Protein AF-A0A0B2SHA9-F1 (afdb_monomer_lite)

Sequence (119 aa):
MSIEVLEYPKLTLFILLNPHLIALASIETCLDSVCDTHEPVIRFPFRIEGEQENSCGHPGFSVSCSQNGQTLLNLFYCGELRIQRINYAAQQPPPIIHLLQLGVPRSSLPAHKLSQRFS

Foldseek 3Di:
DDDPPPDCVPVVVVCVVDVVNPPPPPPQPLDFDFLDPQEETDFPQEDEPPPDDPVGHDPQRYWYADPVSFIWDQDPPQGIWTFRYWAPPPPDPDTKTWTWRPDDPPPDDPTPGDIDHDD

Organism: Glycine soja (NCBI:txid3848)

Radius of gyration: 21.25 Å; chains: 1; bounding box: 65×48×33 Å

Secondary structure (DSSP, 8-state):
------S-HHHHHHHHH-TTT-----------B-SSTTSPPB-TT-EETTTS-GGGS-TT-EEEE-TTS-EEEEETTTEEEEEEEEE---SSSSPEEEEEESS--TTSS----EEEE--

InterPro domains:
  IPR025287 Wall-associated receptor kinase, galacturonan-binding domain [PF13947] (30-92)
  IPR046948 RING-H2 finger protein ATL20-22-like [PTHR46279] (14-92)

pLDDT: mean 73.02, std 16.84, range [35.06, 95.0]

Structure (mmCIF, N/CA/C/O backbone):
data_AF-A0A0B2SHA9-F1
#
_entry.id   AF-A0A0B2SHA9-F1
#
loop_
_atom_site.group_PDB
_atom_site.id
_atom_site.type_symbol
_atom_site.label_atom_id
_atom_site.label_alt_id
_atom_site.label_comp_id
_atom_site.label_asym_id
_atom_site.label_entity_id
_atom_site.label_seq_id
_atom_site.pdbx_PDB_ins_code
_atom_site.Cartn_x
_atom_site.Cartn_y
_atom_site.Cartn_z
_atom_site.occupancy
_atom_site.B_iso_or_equiv
_atom_site.auth_seq_id
_atom_site.auth_comp_id
_atom_site.auth_asym_id
_atom_site.auth_atom_id
_atom_site.pdbx_PDB_model_num
ATOM 1 N N . MET A 1 1 ? 17.539 -31.247 -9.673 1.00 35.72 1 MET A N 1
ATOM 2 C CA . MET A 1 1 ? 18.096 -30.328 -10.683 1.00 35.72 1 MET A CA 1
ATOM 3 C C . MET A 1 1 ? 19.443 -29.861 -10.159 1.00 35.72 1 MET A C 1
ATOM 5 O O . MET A 1 1 ? 19.517 -28.917 -9.389 1.00 35.72 1 MET A O 1
ATOM 9 N N . SER A 1 2 ? 20.475 -30.649 -10.431 1.00 35.06 2 SER A N 1
ATOM 10 C CA . SER A 1 2 ? 21.862 -30.416 -10.031 1.00 35.06 2 SER A CA 1
ATOM 11 C C . SER A 1 2 ? 22.500 -29.482 -11.055 1.00 35.06 2 SER A C 1
ATOM 13 O O . SER A 1 2 ? 22.625 -29.856 -12.217 1.00 35.06 2 SER A O 1
ATOM 15 N N . ILE A 1 3 ? 22.837 -28.257 -10.649 1.00 51.06 3 ILE A N 1
ATOM 16 C CA . ILE A 1 3 ? 23.616 -27.345 -11.491 1.00 51.06 3 ILE A CA 1
ATOM 17 C C . ILE A 1 3 ? 25.081 -27.775 -11.387 1.00 51.06 3 ILE A C 1
ATOM 19 O O . ILE A 1 3 ? 25.683 -27.674 -10.319 1.00 51.06 3 ILE A O 1
ATOM 23 N N . GLU A 1 4 ? 25.639 -28.281 -12.486 1.00 49.59 4 GLU A N 1
ATOM 24 C CA . GLU A 1 4 ? 27.073 -28.528 -12.620 1.00 49.59 4 GLU A CA 1
ATOM 25 C C . GLU A 1 4 ? 27.793 -27.196 -12.842 1.00 49.59 4 GLU A C 1
ATOM 27 O O . GLU A 1 4 ? 27.722 -26.594 -13.910 1.00 49.59 4 GLU A O 1
ATOM 32 N N . VAL A 1 5 ? 28.470 -26.711 -11.800 1.00 53.00 5 VAL A N 1
ATOM 33 C CA . VAL A 1 5 ? 29.314 -25.511 -11.852 1.00 53.00 5 VAL A CA 1
ATOM 34 C C . VAL A 1 5 ? 30.744 -25.942 -12.184 1.00 53.00 5 VAL A C 1
ATOM 36 O O . VAL A 1 5 ? 31.639 -25.902 -11.341 1.00 53.00 5 VAL A O 1
ATOM 39 N N . LEU A 1 6 ? 30.960 -26.419 -13.408 1.00 52.44 6 LEU A N 1
ATOM 40 C CA . LEU A 1 6 ? 32.293 -26.711 -13.931 1.00 52.44 6 LEU A CA 1
ATOM 41 C C . LEU A 1 6 ? 32.683 -25.597 -14.905 1.00 52.44 6 LEU A C 1
ATOM 43 O O . LEU A 1 6 ? 32.102 -25.515 -15.974 1.00 52.44 6 LEU A O 1
ATOM 47 N N . GLU A 1 7 ? 33.607 -24.716 -14.481 1.00 53.81 7 GLU A N 1
ATOM 48 C CA . GLU A 1 7 ? 34.774 -24.266 -15.285 1.00 53.81 7 GLU A CA 1
ATOM 49 C C . GLU A 1 7 ? 35.567 -23.064 -14.730 1.00 53.81 7 GLU A C 1
ATOM 51 O O . GLU A 1 7 ? 36.551 -22.675 -15.349 1.00 53.81 7 GLU A O 1
ATOM 56 N N . TYR A 1 8 ? 35.274 -22.495 -13.548 1.00 60.91 8 TYR A N 1
ATOM 57 C CA . TYR A 1 8 ? 36.069 -21.346 -13.051 1.00 60.91 8 TYR A CA 1
ATOM 58 C C . TYR A 1 8 ? 36.341 -21.358 -11.533 1.00 60.91 8 TYR A C 1
ATOM 60 O O . TYR A 1 8 ? 35.792 -20.535 -10.798 1.00 60.91 8 TYR A O 1
ATOM 68 N N . PRO A 1 9 ? 37.258 -22.215 -11.032 1.00 58.50 9 PRO A N 1
ATOM 69 C CA . PRO A 1 9 ? 37.565 -22.321 -9.597 1.00 58.50 9 PRO A CA 1
ATOM 70 C C . PRO A 1 9 ? 38.113 -21.016 -8.991 1.00 58.50 9 PRO A C 1
ATOM 72 O O . PRO A 1 9 ? 37.915 -20.746 -7.807 1.00 58.50 9 PRO A O 1
ATOM 75 N N . LYS A 1 10 ? 38.755 -20.165 -9.807 1.00 61.38 10 LYS A N 1
ATOM 76 C CA . LYS A 1 10 ? 39.209 -18.824 -9.401 1.00 61.38 10 LYS A CA 1
ATOM 77 C C . LYS A 1 10 ? 38.054 -17.875 -9.092 1.00 61.38 10 LYS A C 1
ATOM 79 O O . LYS A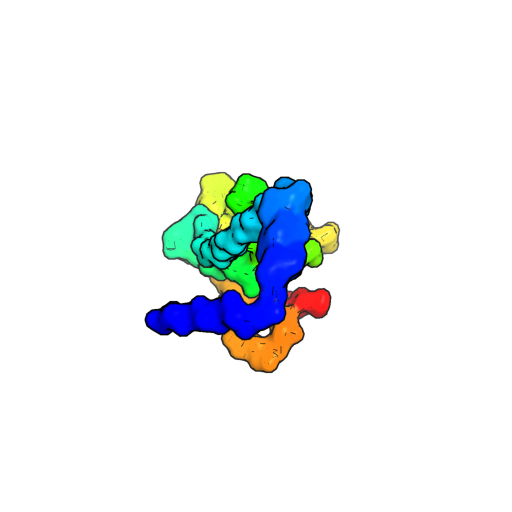 1 10 ? 38.186 -17.067 -8.180 1.00 61.38 10 LYS A O 1
ATOM 84 N N . LEU A 1 11 ? 36.949 -17.969 -9.835 1.00 60.19 11 LEU A N 1
ATOM 85 C CA . LEU A 1 11 ? 35.784 -17.115 -9.628 1.00 60.19 11 LEU A CA 1
ATOM 86 C C . LEU A 1 11 ? 35.127 -17.477 -8.295 1.00 60.19 11 LEU A C 1
ATOM 88 O O . LEU A 1 11 ? 34.961 -16.609 -7.451 1.00 60.19 11 LEU A O 1
ATOM 92 N N . THR A 1 12 ? 34.890 -18.769 -8.054 1.00 62.81 12 THR A N 1
ATOM 93 C CA . THR A 1 12 ? 34.353 -19.283 -6.785 1.00 62.81 12 THR A CA 1
ATOM 94 C C . THR A 1 12 ? 35.208 -18.864 -5.589 1.00 62.81 12 THR A C 1
ATOM 96 O O . THR A 1 12 ? 34.678 -18.378 -4.593 1.00 62.81 12 THR A O 1
ATOM 99 N N . LEU A 1 13 ? 36.536 -18.978 -5.696 1.00 64.88 13 LEU A N 1
ATOM 100 C CA . LEU A 1 13 ? 37.455 -18.549 -4.641 1.00 64.88 13 LEU A CA 1
ATOM 101 C C . LEU A 1 13 ? 37.390 -17.028 -4.400 1.00 64.88 13 LEU A C 1
ATOM 103 O O . LEU A 1 13 ? 37.426 -16.590 -3.256 1.00 64.88 13 LEU A O 1
ATOM 107 N N . PHE A 1 14 ? 37.233 -16.221 -5.452 1.00 66.31 14 PHE A N 1
ATOM 108 C CA . PHE A 1 14 ? 37.099 -14.765 -5.349 1.00 66.31 14 PHE A CA 1
ATOM 109 C C . PHE A 1 14 ? 35.803 -14.328 -4.641 1.00 66.31 14 PHE A C 1
ATOM 111 O O . PHE A 1 14 ? 35.831 -13.359 -3.881 1.00 66.31 14 PHE A O 1
ATOM 118 N N . ILE A 1 15 ? 34.699 -15.064 -4.844 1.00 64.94 15 ILE A N 1
ATOM 119 C CA . ILE A 1 15 ? 33.425 -14.856 -4.131 1.00 64.94 15 ILE A CA 1
ATOM 120 C C . ILE A 1 15 ? 33.562 -15.216 -2.641 1.00 64.94 15 ILE A C 1
ATOM 122 O O . ILE A 1 15 ? 33.088 -14.474 -1.788 1.00 64.94 15 ILE A O 1
ATOM 126 N N . LEU A 1 16 ? 34.243 -16.321 -2.310 1.00 64.38 16 LEU A N 1
ATOM 127 C CA . LEU A 1 16 ? 34.432 -16.778 -0.923 1.00 64.38 16 LEU A CA 1
ATOM 128 C C . LEU A 1 16 ? 35.400 -15.897 -0.114 1.00 64.38 16 LEU A C 1
ATOM 130 O O . LEU A 1 16 ? 35.245 -15.765 1.097 1.00 64.38 16 LEU A O 1
ATOM 134 N N . LEU A 1 17 ? 36.399 -15.298 -0.771 1.00 67.00 17 LEU A N 1
ATOM 135 C CA . LEU A 1 17 ? 37.408 -14.438 -0.137 1.00 67.00 17 LEU A CA 1
ATOM 136 C C . LEU A 1 17 ? 36.947 -12.983 0.060 1.00 67.00 17 LEU A C 1
ATOM 138 O O . LEU A 1 17 ? 37.609 -12.229 0.769 1.00 67.00 17 LEU A O 1
ATOM 142 N N . ASN A 1 18 ? 35.823 -12.587 -0.543 1.00 59.62 18 ASN A N 1
ATOM 143 C CA . ASN A 1 18 ? 35.213 -11.273 -0.365 1.00 59.62 18 ASN A CA 1
ATOM 144 C C . ASN A 1 18 ? 33.865 -11.428 0.353 1.00 59.62 18 ASN A C 1
ATOM 146 O O . ASN A 1 18 ? 32.833 -11.541 -0.311 1.00 59.62 18 ASN A O 1
ATOM 150 N N . PRO A 1 19 ? 33.824 -11.367 1.698 1.00 56.75 19 PRO A N 1
ATOM 151 C CA . PRO A 1 19 ? 32.572 -11.474 2.455 1.00 56.75 19 PRO A CA 1
ATOM 152 C C . PRO A 1 19 ? 31.565 -10.363 2.107 1.00 56.75 19 PRO A C 1
ATOM 154 O O . PRO A 1 19 ? 30.387 -10.482 2.414 1.00 56.75 19 PRO A O 1
ATOM 157 N N . HIS A 1 20 ? 32.008 -9.310 1.413 1.00 57.56 20 HIS A N 1
ATOM 158 C CA . HIS A 1 20 ? 31.160 -8.239 0.897 1.00 57.56 20 HIS A CA 1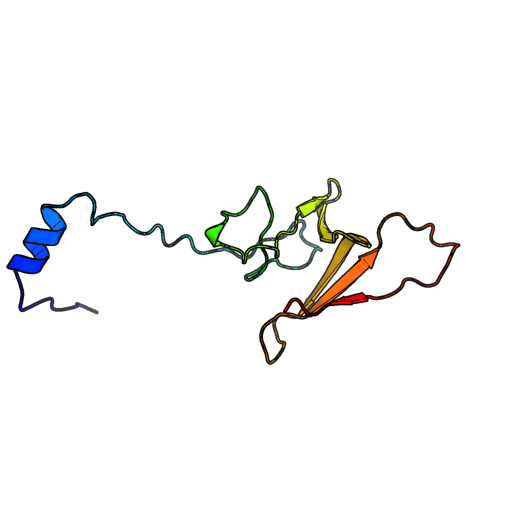
ATOM 159 C C . HIS A 1 20 ? 30.327 -8.638 -0.341 1.00 57.56 20 HIS A C 1
ATOM 161 O O . HIS A 1 20 ? 29.360 -7.951 -0.665 1.00 57.56 20 HIS A O 1
ATOM 167 N N . LEU A 1 21 ? 30.686 -9.720 -1.052 1.00 54.09 21 LEU A N 1
ATOM 168 C CA . LEU A 1 21 ? 29.900 -10.249 -2.179 1.00 54.09 21 LEU A CA 1
ATOM 169 C C . LEU A 1 21 ? 28.850 -11.276 -1.742 1.00 54.09 21 LEU A C 1
ATOM 171 O O . LEU A 1 21 ? 27.884 -11.498 -2.465 1.00 54.09 21 LEU A O 1
ATOM 175 N N . ILE A 1 22 ? 29.005 -11.863 -0.553 1.00 54.50 22 ILE A N 1
ATOM 176 C CA . ILE A 1 22 ? 27.997 -12.717 0.087 1.00 54.50 22 ILE A CA 1
ATOM 177 C C . ILE A 1 22 ? 27.045 -11.827 0.901 1.00 54.50 22 ILE A C 1
ATOM 179 O O . ILE A 1 22 ? 26.684 -12.123 2.036 1.00 54.50 22 ILE A O 1
ATOM 183 N N . ALA A 1 23 ? 26.619 -10.702 0.328 1.00 56.88 23 ALA A N 1
ATOM 184 C CA . ALA A 1 23 ? 25.329 -10.164 0.706 1.00 56.88 23 ALA A CA 1
ATOM 185 C C . ALA A 1 23 ? 24.326 -11.150 0.110 1.00 56.88 23 ALA A C 1
ATOM 187 O O . ALA A 1 23 ? 24.031 -11.102 -1.083 1.00 56.88 23 ALA A O 1
ATOM 188 N N . LEU A 1 24 ? 23.872 -12.111 0.920 1.00 51.59 24 LEU A N 1
ATOM 189 C CA . LEU A 1 24 ? 22.618 -12.792 0.642 1.00 51.59 24 LEU A CA 1
ATOM 190 C C . LEU A 1 24 ? 21.623 -11.663 0.410 1.00 51.59 24 LEU A C 1
ATOM 192 O O . LEU A 1 24 ? 21.244 -10.980 1.359 1.00 51.59 24 LEU A O 1
ATOM 196 N N . ALA A 1 25 ? 21.276 -11.410 -0.851 1.00 54.16 25 ALA A N 1
ATOM 197 C CA . ALA A 1 25 ? 20.076 -10.671 -1.152 1.00 54.16 25 ALA A CA 1
ATOM 198 C C . ALA A 1 25 ? 19.006 -11.429 -0.375 1.00 54.16 25 ALA A C 1
ATOM 200 O O . ALA A 1 25 ? 18.700 -12.575 -0.714 1.00 54.16 25 ALA A O 1
ATOM 201 N N . SER A 1 26 ? 18.527 -10.862 0.736 1.00 55.59 26 SER A N 1
ATOM 202 C CA . SER A 1 26 ? 17.260 -11.304 1.272 1.00 55.59 26 SER A CA 1
ATOM 203 C C . SER A 1 26 ? 16.338 -11.152 0.080 1.00 55.59 26 SER A C 1
ATOM 205 O O . SER A 1 26 ? 16.110 -10.034 -0.388 1.00 55.59 26 SER A O 1
ATOM 207 N N . ILE A 1 27 ? 15.923 -12.274 -0.508 1.00 55.06 27 ILE A N 1
ATOM 208 C CA . ILE A 1 27 ? 14.817 -12.260 -1.448 1.00 55.06 27 ILE A CA 1
ATOM 209 C C . ILE A 1 27 ? 13.649 -11.932 -0.545 1.00 55.06 27 ILE A C 1
ATOM 211 O O . ILE A 1 27 ? 13.004 -12.809 0.024 1.00 55.06 27 ILE A O 1
ATOM 215 N N . GLU A 1 28 ? 13.495 -10.644 -0.295 1.00 61.88 28 GLU A N 1
ATOM 216 C CA . GLU A 1 28 ? 12.397 -10.124 0.452 1.00 61.88 28 GLU A CA 1
ATOM 217 C C . GLU A 1 28 ? 11.226 -10.244 -0.500 1.00 61.88 28 GLU A C 1
ATOM 219 O O . GLU A 1 28 ? 11.007 -9.437 -1.404 1.00 61.88 28 GLU A O 1
ATOM 224 N N . THR A 1 29 ? 10.570 -11.394 -0.417 1.00 72.44 29 THR A N 1
ATOM 225 C CA . THR A 1 29 ? 9.363 -11.630 -1.176 1.00 72.44 29 THR A CA 1
ATOM 226 C C . THR A 1 29 ? 8.340 -10.667 -0.618 1.00 72.44 29 THR A C 1
ATOM 228 O O . THR A 1 29 ? 7.878 -10.840 0.507 1.00 72.44 29 THR A O 1
ATOM 231 N N . CYS A 1 30 ? 8.022 -9.640 -1.394 1.00 83.50 30 CYS A N 1
ATOM 232 C CA . CYS A 1 30 ? 6.980 -8.691 -1.056 1.00 83.50 30 CYS A CA 1
ATOM 233 C C . CYS A 1 30 ? 5.648 -9.424 -1.056 1.00 83.50 30 CYS A C 1
ATOM 235 O O . CYS A 1 30 ? 5.064 -9.690 -2.108 1.00 83.50 30 CYS A O 1
ATOM 237 N N . LEU A 1 31 ? 5.231 -9.830 0.139 1.00 87.88 31 LEU A N 1
ATOM 238 C CA . LEU A 1 31 ? 3.993 -10.554 0.334 1.00 87.88 31 LEU A CA 1
ATOM 239 C C . LEU A 1 31 ? 2.817 -9.600 0.166 1.00 87.88 31 LEU A C 1
ATOM 241 O O . LEU A 1 31 ? 2.832 -8.457 0.635 1.00 87.88 31 LEU A O 1
ATOM 245 N N . ASP A 1 32 ? 1.780 -10.119 -0.479 1.00 90.81 32 ASP A N 1
ATOM 246 C CA . ASP A 1 32 ? 0.460 -9.514 -0.471 1.00 90.81 32 ASP A CA 1
ATOM 247 C C . ASP A 1 32 ? 0.055 -9.174 0.965 1.00 90.81 32 ASP A C 1
ATOM 249 O O . ASP A 1 32 ? 0.144 -10.017 1.858 1.00 90.81 32 ASP A O 1
ATOM 253 N N . SER A 1 33 ? -0.396 -7.944 1.175 1.00 93.00 33 SER A N 1
ATOM 254 C CA . SER A 1 33 ? -0.761 -7.438 2.501 1.00 93.00 33 SER A CA 1
ATOM 255 C C . SER A 1 33 ? -2.173 -6.860 2.482 1.00 93.00 33 SER A C 1
ATOM 257 O O . SER A 1 33 ? -2.670 -6.464 1.429 1.00 93.00 33 SER A O 1
ATOM 259 N N . VAL A 1 34 ? -2.851 -6.833 3.628 1.00 95.00 34 VAL A N 1
ATOM 260 C CA . VAL A 1 34 ? -4.206 -6.275 3.771 1.00 95.00 34 VAL A CA 1
ATOM 261 C C . VAL A 1 34 ? -4.276 -5.478 5.070 1.00 95.00 34 VAL A C 1
ATOM 263 O O . VAL A 1 34 ? -3.726 -5.923 6.071 1.00 95.00 34 VAL A O 1
ATOM 266 N N . CYS A 1 35 ? -4.969 -4.335 5.076 1.00 94.69 35 CYS A N 1
ATOM 267 C CA . CYS A 1 35 ? -5.215 -3.597 6.324 1.00 94.69 35 CYS A CA 1
ATOM 268 C C . CYS A 1 35 ? -6.256 -4.296 7.216 1.00 94.69 35 CYS A C 1
ATOM 270 O O . CYS A 1 35 ? -6.188 -4.217 8.438 1.00 94.69 35 CYS A O 1
ATOM 272 N N . ASP A 1 36 ? -7.224 -4.977 6.596 1.00 94.94 36 ASP A N 1
ATOM 273 C CA . ASP A 1 36 ? -8.238 -5.801 7.251 1.00 94.94 36 ASP A CA 1
ATOM 274 C C . ASP A 1 36 ? -8.773 -6.842 6.248 1.00 94.94 36 ASP A C 1
ATOM 276 O O . ASP A 1 36 ? -8.623 -6.709 5.032 1.00 94.94 36 ASP A O 1
ATOM 280 N N . THR A 1 37 ? -9.448 -7.870 6.752 1.00 92.56 37 THR A N 1
ATOM 281 C CA . THR A 1 37 ? -10.039 -8.997 6.017 1.00 92.56 37 THR A CA 1
ATOM 282 C C . THR A 1 37 ? -10.983 -8.559 4.889 1.00 92.56 37 THR A C 1
ATOM 284 O O . THR A 1 37 ? -11.161 -9.280 3.907 1.00 92.56 37 THR A O 1
ATOM 287 N N . HIS A 1 38 ? -11.607 -7.385 5.019 1.00 91.31 38 HIS A N 1
ATOM 288 C CA . HIS A 1 38 ? -12.566 -6.841 4.050 1.00 91.31 38 HIS A CA 1
ATOM 289 C C . HIS A 1 38 ? -12.013 -5.701 3.181 1.00 91.31 38 HIS A C 1
ATOM 291 O O . HIS A 1 38 ? -12.759 -5.128 2.383 1.00 91.31 38 HIS A O 1
ATOM 297 N N . GLU A 1 39 ? -10.731 -5.377 3.314 1.00 94.06 39 GLU A N 1
ATOM 298 C CA . GLU A 1 39 ? -10.066 -4.333 2.539 1.00 94.06 39 GLU A CA 1
ATOM 299 C C . GLU A 1 39 ? -9.360 -4.894 1.293 1.00 94.06 39 GLU A C 1
ATOM 301 O O . GLU A 1 39 ? -9.164 -6.107 1.159 1.00 94.06 39 GLU A O 1
ATOM 306 N N . PRO A 1 40 ? -9.013 -4.034 0.31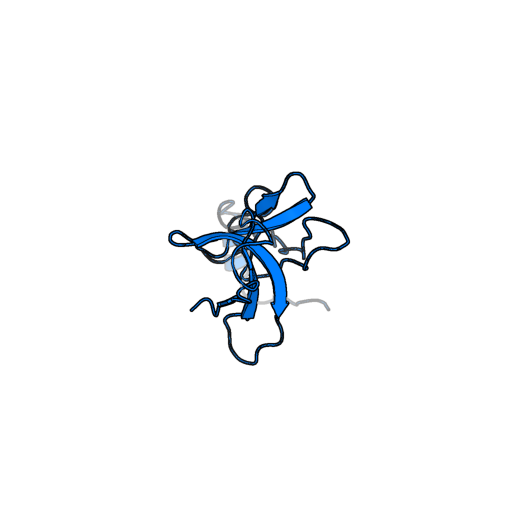7 1.00 92.38 40 PRO A N 1
ATOM 307 C CA . PRO A 1 40 ? -8.292 -4.468 -0.871 1.00 92.38 40 PRO A CA 1
ATOM 308 C C . PRO A 1 40 ? -6.911 -5.038 -0.529 1.00 92.38 40 PRO A C 1
ATOM 310 O O . PRO A 1 40 ? -6.176 -4.496 0.292 1.00 92.38 40 PRO A O 1
ATOM 313 N N . VAL A 1 41 ? -6.535 -6.098 -1.245 1.00 93.25 41 VAL A N 1
ATOM 314 C CA . VAL A 1 41 ? -5.174 -6.638 -1.200 1.00 93.25 41 VAL A CA 1
ATOM 315 C C . VAL A 1 41 ? -4.198 -5.625 -1.784 1.00 93.25 41 VAL A C 1
ATOM 317 O O . VAL A 1 41 ? -4.412 -5.132 -2.891 1.00 93.25 41 VAL A O 1
ATOM 320 N N . ILE A 1 42 ? -3.130 -5.354 -1.042 1.00 93.12 42 ILE A N 1
ATOM 321 C CA . ILE A 1 42 ? -2.014 -4.484 -1.396 1.00 93.12 42 ILE A CA 1
ATOM 322 C C . ILE A 1 42 ? -0.886 -5.338 -1.960 1.00 93.12 42 ILE A C 1
ATOM 324 O O . ILE A 1 42 ? -0.445 -6.313 -1.353 1.00 93.12 42 ILE A O 1
ATOM 328 N N . ARG A 1 43 ? -0.440 -4.956 -3.152 1.00 89.44 43 ARG A N 1
ATOM 329 C CA . ARG A 1 43 ? 0.625 -5.585 -3.935 1.00 89.44 43 ARG A CA 1
ATOM 330 C C . ARG A 1 43 ? 1.400 -4.504 -4.672 1.00 89.44 43 ARG A C 1
ATOM 332 O O . ARG A 1 43 ? 0.843 -3.427 -4.926 1.00 89.44 43 ARG A O 1
ATOM 339 N N . PHE A 1 44 ? 2.606 -4.848 -5.125 1.00 85.81 44 PHE A N 1
ATOM 340 C CA . PHE A 1 44 ? 3.410 -4.001 -6.005 1.00 85.81 44 PHE A CA 1
ATOM 341 C C . PHE A 1 44 ? 2.552 -3.411 -7.146 1.00 85.81 44 PHE A C 1
ATOM 343 O O . PHE A 1 44 ? 1.773 -4.143 -7.769 1.00 85.81 44 PHE A O 1
ATOM 350 N N . PRO A 1 45 ? 2.652 -2.101 -7.441 1.00 86.50 45 PRO A N 1
ATOM 351 C CA . PRO A 1 45 ? 3.633 -1.127 -6.951 1.00 86.50 45 PRO A CA 1
ATOM 352 C C . PRO A 1 45 ? 3.303 -0.489 -5.594 1.00 86.50 45 PRO A C 1
ATOM 354 O O . PRO A 1 45 ? 4.093 0.324 -5.123 1.00 86.50 45 PRO A O 1
ATOM 357 N N . PHE A 1 46 ? 2.168 -0.819 -4.972 1.00 90.81 46 PHE A N 1
ATOM 358 C CA . PHE A 1 46 ? 1.792 -0.254 -3.677 1.00 90.81 46 PHE A CA 1
ATOM 359 C C . PHE A 1 46 ? 2.446 -1.001 -2.525 1.00 90.81 46 PHE A C 1
ATOM 361 O O . PHE A 1 46 ? 2.614 -2.219 -2.588 1.00 90.81 46 PHE A O 1
ATOM 368 N N . ARG A 1 47 ? 2.736 -0.264 -1.455 1.00 92.50 47 ARG A N 1
ATOM 369 C CA . ARG A 1 47 ? 3.188 -0.822 -0.179 1.00 92.50 47 ARG A CA 1
ATOM 370 C C . ARG A 1 47 ? 2.480 -0.156 0.991 1.00 92.50 47 ARG A C 1
ATOM 372 O O . ARG A 1 47 ? 2.133 1.021 0.894 1.00 92.50 47 ARG A O 1
ATOM 379 N N . ILE A 1 48 ? 2.326 -0.877 2.094 1.00 94.06 48 ILE A N 1
ATOM 380 C CA . ILE A 1 48 ? 1.864 -0.322 3.366 1.00 94.06 48 ILE A CA 1
ATOM 381 C C . ILE A 1 48 ? 3.053 0.331 4.076 1.00 94.06 48 ILE A C 1
ATOM 383 O O . ILE A 1 48 ? 4.051 -0.318 4.397 1.00 94.06 48 ILE A O 1
ATOM 387 N N . GLU A 1 49 ? 2.965 1.641 4.289 1.00 92.00 49 GLU A N 1
ATOM 388 C CA . GLU A 1 49 ? 3.995 2.402 4.984 1.00 92.00 49 GLU A CA 1
ATOM 389 C C . GLU A 1 49 ? 4.108 1.962 6.449 1.00 92.00 49 GLU A C 1
ATOM 391 O O . GLU A 1 49 ? 3.117 1.914 7.171 1.00 92.00 49 GLU A O 1
ATOM 396 N N . GLY A 1 50 ? 5.328 1.641 6.884 1.00 89.19 50 GLY A N 1
ATOM 397 C CA . GLY A 1 50 ? 5.610 1.195 8.251 1.00 89.19 50 GLY A CA 1
ATOM 398 C C . GLY A 1 50 ? 5.421 -0.305 8.495 1.00 89.19 50 GLY A C 1
ATOM 399 O O . GLY A 1 50 ? 5.885 -0.789 9.522 1.00 89.19 50 GLY A O 1
ATOM 400 N N . GLU A 1 51 ? 4.813 -1.042 7.560 1.00 90.06 51 GLU A N 1
ATOM 401 C CA . GLU A 1 51 ? 4.664 -2.505 7.648 1.00 90.06 51 GLU A CA 1
ATOM 402 C C . GLU A 1 51 ? 5.528 -3.255 6.630 1.00 90.06 51 GLU A C 1
ATOM 404 O O . GLU A 1 51 ? 6.079 -4.306 6.946 1.00 90.06 51 GLU A O 1
ATOM 409 N N . GLN A 1 52 ? 5.660 -2.720 5.414 1.00 89.94 52 GLN A N 1
ATOM 410 C CA . GLN A 1 52 ? 6.461 -3.319 4.347 1.00 89.94 52 GLN A CA 1
ATOM 411 C C . GLN A 1 52 ? 7.727 -2.497 4.093 1.00 89.94 52 GLN A C 1
ATOM 413 O O . GLN A 1 52 ? 7.691 -1.258 4.107 1.00 89.94 52 GLN A O 1
ATOM 418 N N . GLU A 1 53 ? 8.833 -3.184 3.796 1.00 87.75 53 GLU A N 1
ATOM 419 C CA . GLU A 1 53 ? 10.088 -2.542 3.412 1.00 87.75 53 GLU A CA 1
ATOM 420 C C . GLU A 1 53 ? 9.917 -1.647 2.179 1.00 87.75 53 GLU A C 1
ATOM 422 O O . GLU A 1 53 ? 9.041 -1.829 1.324 1.00 87.75 53 GLU A O 1
ATOM 427 N N . ASN A 1 54 ? 10.793 -0.648 2.066 1.00 86.38 54 ASN A N 1
ATOM 428 C CA . ASN A 1 54 ? 10.739 0.317 0.966 1.00 86.38 54 ASN A CA 1
ATOM 429 C C . ASN A 1 54 ? 10.946 -0.342 -0.408 1.00 86.38 54 ASN A C 1
ATOM 431 O O . ASN A 1 54 ? 10.450 0.170 -1.408 1.00 86.38 54 ASN A O 1
ATOM 435 N N . SER A 1 55 ? 11.646 -1.479 -0.447 1.00 85.88 55 SER A N 1
ATOM 436 C CA . SER A 1 55 ? 11.858 -2.331 -1.624 1.00 85.88 55 SER A CA 1
ATOM 437 C C . SER A 1 55 ? 10.551 -2.890 -2.207 1.00 85.88 55 SER A C 1
ATOM 439 O O . SER A 1 55 ? 10.499 -3.197 -3.399 1.00 85.88 55 SER A O 1
ATOM 441 N N . CYS A 1 56 ? 9.490 -2.989 -1.399 1.00 87.94 56 CYS A N 1
ATOM 442 C CA . CYS A 1 56 ? 8.229 -3.621 -1.779 1.00 87.94 56 CYS A CA 1
ATOM 443 C C . CYS A 1 56 ? 7.212 -2.715 -2.463 1.00 87.94 56 CYS A C 1
ATOM 445 O O . CYS A 1 56 ? 6.163 -3.189 -2.903 1.00 87.94 56 CYS A O 1
ATOM 447 N N . GLY A 1 57 ? 7.530 -1.433 -2.621 1.00 86.62 57 GLY A N 1
ATOM 448 C CA . GLY A 1 57 ? 6.697 -0.494 -3.356 1.00 86.62 57 GLY A CA 1
ATOM 449 C C . GLY A 1 57 ? 7.520 0.444 -4.220 1.00 86.62 57 GLY A C 1
ATOM 450 O O . GLY A 1 57 ? 8.720 0.625 -4.030 1.00 86.62 57 GLY A O 1
ATOM 451 N N . HIS A 1 58 ? 6.857 1.068 -5.183 1.00 86.06 58 HIS A N 1
ATOM 452 C CA . HIS A 1 58 ? 7.460 2.137 -5.961 1.00 86.06 58 HIS A CA 1
ATOM 453 C C . HIS A 1 58 ? 7.404 3.457 -5.166 1.00 86.06 58 HIS A C 1
ATOM 455 O O . HIS A 1 58 ? 6.412 3.714 -4.474 1.00 86.06 58 HIS A O 1
ATOM 461 N N . PRO A 1 59 ? 8.430 4.325 -5.240 1.00 83.62 59 PRO A N 1
ATOM 462 C CA . PRO A 1 59 ? 8.376 5.643 -4.613 1.00 83.62 59 PRO A CA 1
ATOM 463 C C . PRO A 1 59 ? 7.107 6.414 -5.010 1.00 83.62 59 PRO A C 1
ATOM 465 O O . PRO A 1 59 ? 6.789 6.525 -6.188 1.00 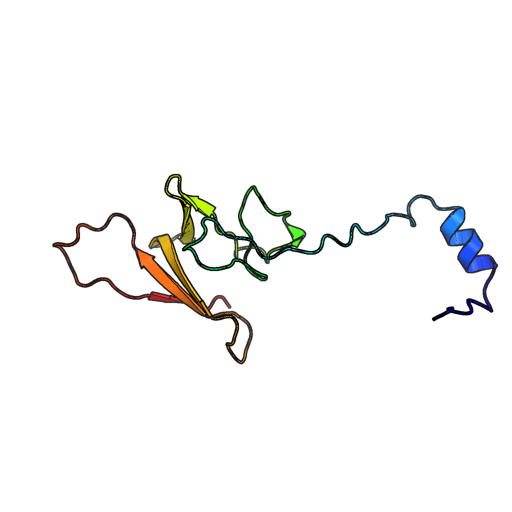83.62 59 PRO A O 1
ATOM 468 N N . GLY A 1 60 ? 6.369 6.937 -4.027 1.00 82.06 60 GLY A N 1
ATOM 469 C CA . GLY A 1 60 ? 5.099 7.642 -4.258 1.00 82.06 60 GLY A CA 1
ATOM 470 C C . GLY A 1 60 ? 3.846 6.755 -4.296 1.00 82.06 60 GLY A C 1
ATOM 471 O O . GLY A 1 60 ? 2.748 7.284 -4.425 1.00 82.06 60 GLY A O 1
ATOM 472 N N . PHE A 1 61 ? 3.984 5.436 -4.130 1.00 85.25 61 PHE A N 1
ATOM 473 C CA . PHE A 1 61 ? 2.872 4.473 -4.104 1.00 85.25 61 PHE A CA 1
ATOM 474 C C . PHE A 1 61 ? 2.623 3.910 -2.693 1.00 85.25 61 PHE A C 1
ATOM 476 O O . PHE A 1 61 ? 2.179 2.774 -2.521 1.00 85.25 61 PHE A O 1
ATOM 483 N N . SER A 1 62 ? 2.925 4.691 -1.658 1.00 90.19 62 SER A N 1
ATOM 484 C CA . SER A 1 62 ? 2.661 4.295 -0.275 1.00 90.19 62 SER A CA 1
ATOM 485 C C . SER A 1 62 ? 1.178 4.443 0.065 1.00 90.19 62 SER A C 1
ATOM 487 O O . SER A 1 62 ? 0.562 5.467 -0.232 1.00 90.19 62 SER A O 1
ATOM 489 N N . VAL A 1 63 ? 0.625 3.433 0.727 1.00 93.31 63 VAL A N 1
ATOM 490 C CA . VAL A 1 63 ? -0.686 3.467 1.383 1.00 93.31 63 VAL A CA 1
ATOM 491 C C . VAL A 1 63 ? -0.497 3.307 2.890 1.00 93.31 63 VAL A C 1
ATOM 493 O O . VAL A 1 63 ? 0.553 2.852 3.341 1.00 93.31 63 VAL A O 1
ATOM 496 N N . SER A 1 64 ? -1.507 3.655 3.676 1.00 94.50 64 SER A N 1
ATOM 497 C CA . SER A 1 64 ? -1.517 3.442 5.126 1.00 94.50 64 SER A CA 1
ATOM 498 C C . SER A 1 64 ? -2.806 2.755 5.570 1.00 94.50 64 SER A C 1
ATOM 500 O O . SER A 1 64 ? -3.799 2.736 4.840 1.00 94.50 64 SER A O 1
ATOM 502 N N . CYS A 1 65 ? -2.793 2.175 6.767 1.00 94.75 65 CYS A N 1
ATOM 503 C CA . CYS A 1 65 ? -3.982 1.604 7.387 1.00 94.75 65 CYS A CA 1
ATOM 504 C C . CYS A 1 65 ? -4.532 2.565 8.446 1.00 94.75 65 CYS A C 1
ATOM 506 O O . CYS A 1 65 ? -3.797 3.077 9.291 1.00 94.75 65 CYS A O 1
ATOM 508 N N . SER A 1 66 ? -5.838 2.827 8.404 1.00 92.88 66 SER A N 1
ATOM 509 C CA . SER A 1 66 ? -6.517 3.611 9.437 1.00 92.88 66 SER A CA 1
ATOM 510 C C . SER A 1 66 ? -6.697 2.790 10.715 1.00 92.88 66 SER A C 1
ATOM 512 O O . SER A 1 66 ? -6.649 1.562 10.693 1.00 92.88 66 SER A O 1
ATOM 514 N N . GLN A 1 67 ? -7.008 3.451 11.833 1.00 91.44 67 GLN A N 1
ATOM 515 C CA . GLN A 1 67 ? -7.338 2.757 13.090 1.00 91.44 67 GLN A CA 1
ATOM 516 C C . GLN A 1 67 ? -8.558 1.828 12.968 1.00 91.44 67 GLN A C 1
ATOM 518 O O . GLN A 1 67 ? -8.691 0.884 13.738 1.00 91.44 67 GLN A O 1
ATOM 523 N N . ASN A 1 68 ? -9.438 2.082 11.995 1.00 90.69 68 ASN A N 1
ATOM 524 C CA . ASN A 1 68 ? -10.599 1.241 11.701 1.00 90.69 68 ASN A CA 1
ATOM 525 C C . ASN A 1 68 ? -10.288 0.166 10.643 1.00 90.69 68 ASN A C 1
ATOM 527 O O . ASN A 1 68 ? -11.215 -0.371 10.041 1.00 90.69 68 ASN A O 1
ATOM 531 N N . GLY A 1 69 ? -9.006 -0.072 10.350 1.00 92.88 69 GLY A N 1
ATOM 532 C CA . GLY A 1 69 ? -8.545 -1.060 9.381 1.00 92.88 69 GLY A CA 1
ATOM 533 C C . GLY A 1 69 ? -8.709 -0.650 7.919 1.00 92.88 69 GLY A C 1
ATOM 534 O 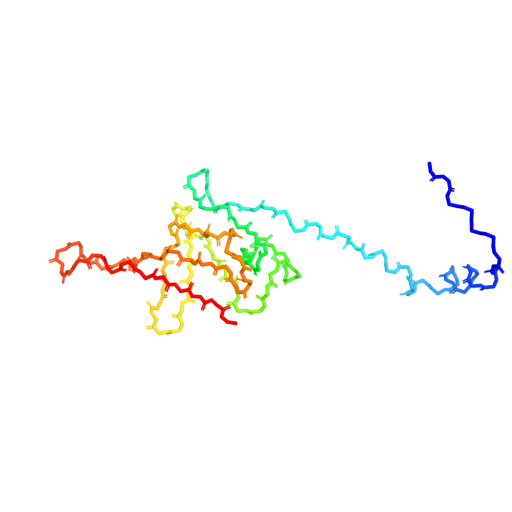O . GLY A 1 69 ? -8.495 -1.484 7.059 1.00 92.88 69 GLY A O 1
ATOM 535 N N . GLN A 1 70 ? -9.083 0.596 7.596 1.00 93.88 70 GLN A N 1
ATOM 536 C CA . GLN A 1 70 ? -9.313 1.018 6.203 1.00 93.88 70 GLN A CA 1
ATOM 537 C C . GLN A 1 70 ? -7.997 1.289 5.472 1.00 93.88 70 GLN A C 1
ATOM 539 O O . GLN A 1 70 ? -7.103 1.900 6.051 1.00 93.88 70 GLN A O 1
ATOM 544 N N . THR A 1 71 ? -7.904 0.944 4.187 1.00 94.31 71 THR A N 1
ATOM 545 C CA . THR A 1 71 ? -6.764 1.313 3.341 1.00 94.31 71 THR A CA 1
ATOM 546 C C . THR A 1 71 ? -6.885 2.761 2.876 1.00 94.31 71 THR A C 1
ATOM 548 O O . THR A 1 71 ? -7.854 3.146 2.212 1.00 94.31 71 THR A O 1
ATOM 551 N N . LEU A 1 72 ? -5.871 3.558 3.186 1.00 92.50 72 LEU A N 1
ATOM 552 C CA . LEU A 1 72 ? -5.812 4.989 2.941 1.00 92.50 72 LEU A CA 1
ATOM 553 C C . LEU A 1 72 ? -4.692 5.345 1.969 1.00 92.50 72 LEU A C 1
ATOM 555 O O . LEU A 1 72 ? -3.616 4.752 1.972 1.00 92.50 72 LEU A O 1
ATOM 559 N N . LEU A 1 73 ? -4.951 6.357 1.154 1.00 89.56 73 LEU A N 1
ATOM 560 C CA . LEU A 1 73 ? -4.000 6.954 0.237 1.00 89.56 73 LEU A CA 1
ATOM 561 C C . LEU A 1 73 ? -4.008 8.461 0.439 1.00 89.56 73 LEU A C 1
ATOM 563 O O . LEU A 1 73 ? -5.049 9.103 0.292 1.00 89.56 73 LEU A O 1
ATOM 567 N N . ASN A 1 74 ? -2.848 9.022 0.757 1.00 84.62 74 ASN A N 1
ATOM 568 C CA . ASN A 1 74 ? -2.701 10.459 0.899 1.00 84.62 74 ASN A CA 1
ATOM 569 C C . ASN A 1 74 ? -2.266 11.074 -0.433 1.00 84.62 74 ASN A C 1
ATOM 571 O O . ASN A 1 74 ? -1.213 10.736 -0.971 1.00 84.62 74 ASN A O 1
ATOM 575 N N . LEU A 1 75 ? -3.069 11.996 -0.955 1.00 79.56 75 LEU A N 1
ATOM 576 C CA . LEU A 1 75 ? -2.724 12.784 -2.132 1.00 79.56 75 LEU A CA 1
ATOM 577 C C . LEU A 1 75 ? -2.550 14.241 -1.723 1.00 79.56 75 LEU A C 1
ATOM 579 O O . LEU A 1 75 ? -3.448 14.819 -1.115 1.00 79.56 75 LEU A O 1
ATOM 583 N N . PHE A 1 76 ? -1.451 14.870 -2.147 1.00 73.56 76 PHE A N 1
ATOM 584 C CA . PHE A 1 76 ? -1.116 16.255 -1.786 1.00 73.56 76 PHE A CA 1
ATOM 585 C C . PHE A 1 76 ? -2.275 17.256 -1.946 1.00 73.56 76 PHE A C 1
ATOM 587 O O . PHE A 1 76 ? -2.417 18.154 -1.122 1.00 73.56 76 PHE A O 1
ATOM 594 N N . TYR A 1 77 ? -3.112 17.103 -2.979 1.00 74.81 77 TYR A N 1
ATOM 595 C CA . TYR A 1 77 ? -4.221 18.025 -3.261 1.00 74.81 77 TYR A CA 1
ATOM 596 C C . TYR A 1 77 ? -5.590 17.568 -2.741 1.00 74.81 77 TYR A C 1
ATOM 598 O O . TYR A 1 77 ? -6.472 18.403 -2.560 1.00 74.81 77 TYR A O 1
ATOM 606 N N . CYS A 1 78 ? -5.800 16.265 -2.534 1.00 71.56 78 CYS A N 1
ATOM 607 C CA . CYS A 1 78 ? -7.107 15.718 -2.137 1.00 71.56 78 CYS A CA 1
ATOM 608 C C . CYS A 1 78 ? -7.164 15.317 -0.659 1.00 71.56 78 CYS A C 1
ATOM 610 O O . CYS A 1 78 ? -8.244 15.009 -0.158 1.00 71.56 78 CYS A O 1
ATOM 612 N N . GLY A 1 79 ? -6.020 15.331 0.028 1.00 80.38 79 GLY A N 1
ATOM 613 C CA . GLY A 1 79 ? -5.878 14.787 1.367 1.00 80.38 79 GLY A CA 1
ATOM 614 C C . GLY A 1 79 ? -6.000 13.266 1.371 1.00 80.38 79 GLY A C 1
ATOM 615 O O . GLY A 1 79 ? -5.679 12.585 0.393 1.00 80.38 79 GLY A O 1
ATOM 616 N N . GLU A 1 80 ? -6.468 12.744 2.498 1.00 83.81 80 GLU A N 1
ATOM 617 C CA . GLU A 1 80 ? -6.602 11.315 2.742 1.00 83.81 80 GLU A CA 1
ATOM 618 C C . GLU A 1 80 ? -7.864 10.736 2.087 1.00 83.81 80 GLU A C 1
ATOM 620 O O . GLU A 1 80 ? -8.993 11.180 2.320 1.00 83.81 80 GLU A O 1
ATOM 625 N N . LEU A 1 81 ? -7.669 9.712 1.260 1.00 87.12 81 LEU A N 1
ATOM 626 C CA . LEU A 1 81 ? -8.722 9.019 0.531 1.00 87.12 81 LEU A CA 1
ATOM 627 C C . LEU A 1 81 ? -8.729 7.540 0.900 1.00 87.12 81 LEU A C 1
ATOM 629 O O . LEU A 1 81 ? -7.681 6.906 0.957 1.00 87.12 81 LEU A O 1
ATOM 633 N N . ARG A 1 82 ? -9.914 6.953 1.058 1.00 90.00 82 ARG A N 1
ATOM 634 C CA . ARG A 1 82 ? -10.061 5.506 1.208 1.00 90.00 82 ARG A CA 1
ATOM 635 C C . ARG A 1 82 ? -9.983 4.819 -0.146 1.00 90.00 82 ARG A C 1
ATOM 637 O O . ARG A 1 82 ? -10.736 5.147 -1.065 1.00 90.00 82 ARG A O 1
ATOM 644 N N . ILE A 1 83 ? -9.147 3.800 -0.249 1.00 89.81 83 ILE A N 1
ATOM 645 C CA . ILE A 1 83 ? -9.138 2.890 -1.389 1.00 89.81 83 ILE A CA 1
ATOM 646 C C . ILE A 1 83 ? -10.287 1.894 -1.218 1.00 89.81 83 ILE A C 1
ATOM 648 O O . ILE A 1 83 ? -10.356 1.170 -0.235 1.00 89.81 83 ILE A O 1
ATOM 652 N N . GLN A 1 84 ? -11.202 1.834 -2.186 1.00 87.94 84 GLN A N 1
ATOM 653 C CA . GLN A 1 84 ? -12.270 0.826 -2.185 1.00 87.94 84 GLN A CA 1
ATOM 654 C C . GLN A 1 84 ? -11.848 -0.450 -2.908 1.00 87.94 84 GLN A C 1
ATOM 656 O O . GLN A 1 84 ? -12.214 -1.550 -2.506 1.00 87.94 84 GLN A O 1
ATOM 661 N N . ARG A 1 85 ? -11.155 -0.298 -4.042 1.00 85.25 85 ARG A N 1
ATOM 662 C CA . ARG A 1 85 ? -10.694 -1.404 -4.887 1.00 85.25 85 ARG A CA 1
ATOM 663 C C . ARG A 1 85 ? -9.445 -0.996 -5.647 1.00 85.25 85 ARG A C 1
ATOM 665 O O . ARG A 1 85 ? -9.361 0.134 -6.131 1.00 85.25 85 ARG A O 1
ATOM 672 N N . ILE A 1 86 ? -8.549 -1.957 -5.832 1.00 85.56 86 ILE A N 1
ATOM 673 C CA . ILE A 1 86 ? -7.391 -1.843 -6.715 1.00 85.56 86 ILE A CA 1
ATOM 674 C C . ILE A 1 86 ? -7.576 -2.857 -7.838 1.00 85.56 86 ILE A C 1
ATOM 676 O O . ILE A 1 86 ? -7.819 -4.038 -7.589 1.00 85.56 86 ILE A O 1
ATOM 680 N N . ASN A 1 87 ? -7.513 -2.393 -9.082 1.00 83.69 87 ASN A N 1
ATOM 681 C CA . ASN A 1 87 ? -7.559 -3.264 -10.243 1.00 83.69 87 ASN A CA 1
ATOM 682 C C . ASN A 1 87 ? -6.142 -3.497 -10.776 1.00 83.69 87 ASN A C 1
ATOM 684 O O . ASN A 1 87 ? -5.570 -2.643 -11.457 1.00 83.69 87 ASN A O 1
ATOM 688 N N . TYR A 1 88 ? -5.616 -4.684 -10.480 1.00 80.31 88 TYR A N 1
ATOM 689 C CA . TYR A 1 88 ? -4.312 -5.160 -10.941 1.00 80.31 88 TYR A CA 1
ATOM 690 C C . TYR A 1 88 ? -4.337 -5.762 -12.354 1.00 80.31 88 TYR A C 1
ATOM 692 O O . TYR A 1 88 ? -3.285 -5.947 -12.951 1.00 80.31 88 TYR A O 1
ATOM 700 N N . ALA A 1 89 ? -5.516 -6.058 -12.910 1.00 76.00 89 ALA A N 1
ATOM 701 C CA . ALA A 1 89 ? -5.664 -6.702 -14.219 1.00 76.00 89 ALA A CA 1
ATOM 702 C C . ALA A 1 89 ? -5.596 -5.714 -15.403 1.00 76.00 89 ALA A C 1
ATOM 704 O O . ALA A 1 89 ? -5.907 -6.077 -16.538 1.00 76.00 89 ALA A O 1
ATOM 705 N N . ALA A 1 90 ? -5.239 -4.449 -15.160 1.00 63.19 90 ALA A N 1
ATOM 706 C CA . ALA A 1 90 ? -5.120 -3.457 -16.220 1.00 63.19 90 ALA A CA 1
ATOM 707 C C . ALA A 1 90 ? -3.990 -3.848 -17.191 1.00 63.19 90 ALA A C 1
ATOM 709 O O . ALA A 1 90 ? -2.863 -4.095 -16.776 1.00 63.19 90 ALA A O 1
ATOM 710 N N . GLN A 1 91 ? -4.288 -3.869 -18.496 1.00 55.84 91 GLN A N 1
ATOM 711 C CA . GLN A 1 91 ? -3.382 -4.343 -19.559 1.00 55.84 91 GLN A CA 1
ATOM 712 C C . GLN A 1 91 ? -2.078 -3.530 -19.710 1.00 55.84 91 GLN A C 1
ATOM 714 O O . GLN A 1 91 ? -1.214 -3.899 -20.499 1.00 55.84 91 GLN A O 1
ATOM 719 N N . GLN A 1 92 ? -1.930 -2.418 -18.986 1.00 56.75 92 GLN A N 1
ATOM 720 C CA . GLN A 1 92 ? -0.727 -1.590 -18.967 1.00 56.75 92 GLN A CA 1
ATOM 721 C C . GLN A 1 92 ? -0.466 -1.117 -17.529 1.00 56.75 92 GLN A C 1
ATOM 723 O O . GLN A 1 92 ? -1.403 -0.572 -16.929 1.00 56.75 92 GLN A O 1
ATOM 728 N N . PRO A 1 93 ? 0.762 -1.267 -16.984 1.00 57.00 93 PRO A N 1
ATOM 729 C CA . PRO A 1 93 ? 1.164 -0.530 -15.792 1.00 57.00 93 PRO A CA 1
ATOM 730 C C . PRO A 1 93 ? 1.006 0.967 -16.091 1.00 57.00 93 PRO A C 1
ATOM 732 O O . PRO A 1 93 ? 1.363 1.401 -17.192 1.00 57.00 93 PRO A O 1
ATOM 735 N N . PRO A 1 94 ? 0.387 1.736 -15.185 1.00 61.34 94 PRO A N 1
ATOM 736 C CA . PRO A 1 94 ? 0.136 1.454 -13.765 1.00 61.34 94 PRO A CA 1
ATOM 737 C C . PRO A 1 94 ? -1.299 0.964 -13.449 1.00 61.34 94 PRO A C 1
ATOM 739 O O . PRO A 1 94 ? -2.227 1.232 -14.223 1.00 61.34 94 PRO A O 1
ATOM 742 N N . PRO A 1 95 ? -1.517 0.275 -12.304 1.00 62.59 95 PRO A N 1
ATOM 743 C CA . PRO A 1 95 ? -2.836 -0.211 -11.876 1.00 62.59 95 PRO A CA 1
ATOM 744 C C . PRO A 1 95 ? -3.847 0.922 -11.646 1.00 62.59 95 PRO A C 1
ATOM 746 O O . PRO A 1 95 ? -3.490 2.061 -11.345 1.00 62.59 95 PRO A O 1
ATOM 749 N N . ILE A 1 96 ? -5.135 0.589 -11.772 1.00 71.31 96 ILE A N 1
ATOM 750 C CA . ILE A 1 96 ? -6.243 1.541 -11.611 1.00 71.31 96 ILE A CA 1
ATOM 751 C C . ILE A 1 96 ? -6.781 1.450 -10.181 1.00 71.31 96 ILE A C 1
ATOM 753 O O . ILE A 1 96 ? -7.180 0.368 -9.744 1.00 71.31 96 ILE A O 1
ATOM 757 N N . ILE A 1 97 ? -6.846 2.582 -9.471 1.00 71.81 97 ILE A N 1
ATOM 758 C CA . ILE A 1 97 ? -7.395 2.651 -8.108 1.00 71.81 97 ILE A CA 1
ATOM 759 C C . ILE A 1 97 ? -8.768 3.325 -8.106 1.00 71.81 97 ILE A C 1
ATOM 761 O O . ILE A 1 97 ? -8.936 4.409 -8.669 1.00 71.81 97 ILE A O 1
ATOM 765 N N . HIS A 1 98 ? -9.738 2.714 -7.422 1.00 73.06 98 HIS A N 1
ATOM 766 C CA . HIS A 1 98 ? -11.026 3.330 -7.104 1.00 73.06 98 HIS A CA 1
ATOM 767 C C . HIS A 1 98 ? -11.014 3.910 -5.689 1.00 73.06 98 HIS A C 1
ATOM 769 O O . HIS A 1 98 ? -10.911 3.166 -4.711 1.00 73.06 98 HIS A O 1
ATOM 775 N N . LEU A 1 99 ? -11.173 5.229 -5.591 1.00 76.12 99 LEU A N 1
ATOM 776 C CA . LEU A 1 99 ? -11.052 5.991 -4.349 1.00 76.12 99 LEU A CA 1
ATOM 777 C C . LEU A 1 99 ? -12.421 6.484 -3.846 1.00 76.12 99 LEU A C 1
ATOM 779 O O . LEU A 1 99 ? -13.350 6.708 -4.629 1.00 76.12 99 LEU A O 1
ATOM 783 N N . LEU A 1 100 ? -12.541 6.652 -2.530 1.00 70.75 100 LEU A N 1
ATOM 784 C CA . LEU A 1 100 ? -13.632 7.328 -1.828 1.00 70.75 100 LEU A CA 1
ATOM 785 C C . LEU A 1 100 ? -13.050 8.392 -0.900 1.00 70.75 100 LEU A C 1
ATOM 787 O O . LEU A 1 100 ? -12.169 8.091 -0.102 1.00 70.75 100 LEU A O 1
ATOM 791 N N . GLN A 1 101 ? -13.575 9.611 -0.941 1.00 67.50 101 GLN A N 1
ATOM 792 C CA . GLN A 1 101 ? -13.137 10.659 -0.022 1.00 67.50 101 GLN A CA 1
ATOM 793 C C . GLN A 1 101 ? -13.706 10.431 1.385 1.00 67.50 101 GLN A C 1
ATOM 795 O O . GLN A 1 101 ? -14.912 10.214 1.539 1.00 67.50 101 GLN A O 1
ATOM 800 N N . LEU A 1 102 ? -12.847 10.471 2.407 1.00 57.84 102 LEU A N 1
ATOM 801 C CA . LEU A 1 102 ? -13.250 10.380 3.811 1.00 57.84 102 LEU A CA 1
ATOM 802 C C . LEU A 1 102 ? -13.503 11.786 4.381 1.00 57.84 102 LEU A C 1
ATOM 804 O O . LEU A 1 102 ? -12.866 12.752 3.977 1.00 57.84 102 LEU A O 1
ATOM 808 N N . GLY A 1 103 ? -14.465 11.918 5.300 1.00 50.25 103 GLY A N 1
ATOM 809 C CA . GLY A 1 103 ? -14.712 13.175 6.026 1.00 50.25 103 GLY A CA 1
ATOM 810 C C . GLY A 1 103 ? -15.640 14.201 5.358 1.00 50.25 103 GLY A C 1
ATOM 811 O O . GLY A 1 103 ? -15.890 15.247 5.949 1.00 50.25 103 GLY A O 1
ATOM 812 N N . VAL A 1 104 ? -16.216 13.920 4.183 1.00 54.75 104 VAL A N 1
ATOM 813 C CA . VAL A 1 104 ? -17.272 14.776 3.603 1.00 54.75 104 VAL A CA 1
ATOM 814 C C . VAL A 1 104 ? -18.637 14.345 4.164 1.00 54.75 104 VAL A C 1
ATOM 816 O O . VAL A 1 104 ? -18.984 13.163 4.053 1.00 54.75 104 VAL A O 1
ATOM 819 N N . PRO A 1 105 ? -19.432 15.244 4.778 1.00 43.97 105 PRO A N 1
ATOM 820 C CA . PRO A 1 105 ? -20.760 14.892 5.264 1.00 43.97 105 PRO A CA 1
ATOM 821 C C . PRO A 1 105 ? -21.625 14.374 4.108 1.00 43.97 105 PRO A C 1
ATOM 823 O O . PRO A 1 105 ? -21.730 15.001 3.055 1.00 43.97 105 PRO A O 1
ATOM 826 N N . ARG A 1 106 ? -22.275 13.220 4.321 1.00 51.41 106 ARG A N 1
ATOM 827 C CA . ARG A 1 106 ? -23.126 12.515 3.334 1.00 51.41 106 ARG A CA 1
ATOM 828 C C . ARG A 1 106 ? -24.235 13.385 2.716 1.00 51.41 106 ARG A C 1
ATOM 830 O O . ARG A 1 106 ? -24.853 12.971 1.744 1.00 51.41 106 ARG A O 1
ATOM 837 N N . SER A 1 107 ? -24.502 14.557 3.289 1.00 51.66 107 SER A N 1
ATOM 838 C CA . SER A 1 107 ? -25.554 15.493 2.904 1.00 51.66 107 SER A CA 1
ATOM 839 C C . SER A 1 107 ? -25.145 16.552 1.874 1.00 51.66 107 SER A C 1
ATOM 841 O O . SER A 1 107 ? -26.023 17.304 1.462 1.00 51.66 107 SER A O 1
ATOM 843 N N . SER A 1 108 ? -23.870 16.671 1.473 1.00 53.97 108 SER A N 1
ATOM 844 C CA . SER A 1 108 ? -23.419 17.868 0.740 1.00 53.97 108 SER A CA 1
ATOM 845 C C . SER A 1 108 ? -22.948 17.701 -0.705 1.00 53.97 108 SER A C 1
ATOM 847 O O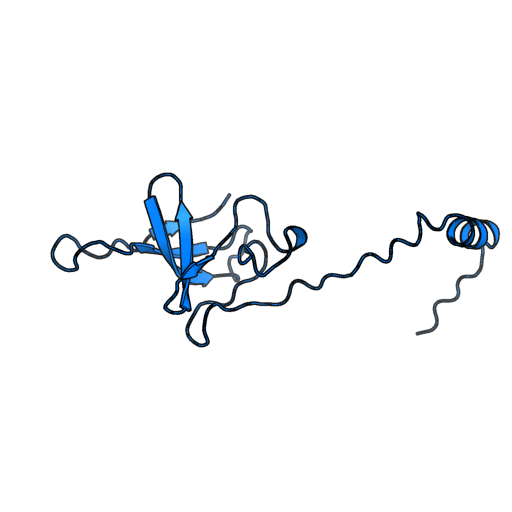 . SER A 1 108 ? -22.584 18.723 -1.253 1.00 53.97 108 SER A O 1
ATOM 849 N N . LEU A 1 109 ? -22.934 16.518 -1.337 1.00 48.19 109 LEU A N 1
ATOM 850 C CA . LEU A 1 109 ? -22.759 16.302 -2.799 1.00 48.19 109 LEU A CA 1
ATOM 851 C C . LEU A 1 109 ? -22.682 14.774 -3.071 1.00 48.19 109 LEU A C 1
ATOM 853 O O . LEU A 1 109 ? -22.385 14.019 -2.140 1.00 48.19 109 LEU A O 1
ATOM 857 N N . PRO A 1 110 ? -22.931 14.267 -4.296 1.00 46.28 110 PRO A N 1
ATOM 858 C CA . PRO A 1 110 ? -22.832 12.836 -4.567 1.00 46.28 110 PRO A CA 1
ATOM 859 C C . PRO A 1 110 ? -21.376 12.380 -4.411 1.00 46.28 110 PRO A C 1
ATOM 861 O O . PRO A 1 110 ? -20.455 13.087 -4.813 1.00 46.28 110 PRO A O 1
ATOM 864 N N . ALA A 1 111 ? -21.157 11.201 -3.820 1.00 48.19 111 ALA A N 1
ATOM 865 C CA . ALA A 1 111 ? -19.825 10.618 -3.686 1.00 48.19 111 ALA A CA 1
ATOM 866 C C . ALA A 1 111 ? -19.121 10.603 -5.054 1.00 48.19 111 ALA A C 1
ATOM 868 O O . ALA A 1 111 ? -19.501 9.850 -5.952 1.00 48.19 111 ALA A O 1
ATOM 869 N N . HIS A 1 112 ? -18.103 11.446 -5.225 1.00 52.97 112 HIS A N 1
ATOM 870 C CA . HIS A 1 112 ? -17.328 11.468 -6.456 1.00 52.97 112 HIS A CA 1
ATOM 871 C C . HIS A 1 112 ? -16.399 10.252 -6.455 1.00 52.97 112 HIS A C 1
ATOM 873 O O . HIS A 1 112 ? -15.394 10.205 -5.750 1.00 52.97 112 HIS A O 1
ATOM 879 N N . LYS A 1 113 ? -16.772 9.229 -7.229 1.00 53.28 113 LYS A N 1
ATOM 880 C CA . LYS A 1 113 ? -15.935 8.057 -7.484 1.00 53.28 113 LYS A CA 1
ATOM 881 C C . LYS A 1 113 ? -14.756 8.495 -8.348 1.00 53.28 113 LYS A C 1
ATOM 883 O O . LYS A 1 113 ? -14.904 8.691 -9.551 1.00 53.28 113 LYS A O 1
ATOM 888 N N . LEU A 1 114 ? -13.597 8.662 -7.724 1.00 59.19 114 LEU A N 1
ATOM 889 C CA . LEU A 1 114 ? -12.364 9.018 -8.416 1.00 59.19 114 LEU A CA 1
ATOM 890 C C . LEU A 1 114 ? -11.665 7.737 -8.879 1.00 59.19 114 LEU A C 1
ATOM 892 O O . LEU A 1 114 ? -11.497 6.786 -8.113 1.00 59.19 114 LEU A O 1
ATOM 896 N N . SER A 1 115 ? -11.301 7.710 -10.158 1.00 56.81 115 SER A N 1
ATOM 897 C CA . SER A 1 115 ? -10.441 6.688 -10.746 1.00 56.81 115 SER A CA 1
ATOM 898 C C . SER A 1 115 ? -9.117 7.353 -11.071 1.00 56.81 115 SER A C 1
ATOM 900 O O . SER A 1 115 ? -9.088 8.249 -11.912 1.00 56.81 115 SER A O 1
ATOM 902 N N . GLN A 1 116 ? -8.040 6.938 -10.412 1.00 62.09 116 GLN A N 1
ATOM 903 C CA . GLN A 1 116 ? -6.707 7.456 -10.709 1.00 62.09 116 GLN A CA 1
ATOM 904 C C . GLN A 1 116 ? -5.833 6.385 -11.352 1.00 62.09 116 GLN A C 1
ATOM 906 O O . GLN A 1 116 ? -5.904 5.203 -11.003 1.00 62.09 116 GLN A O 1
ATOM 911 N N . ARG A 1 117 ? -5.030 6.828 -12.320 1.00 58.38 117 ARG A N 1
ATOM 912 C CA . ARG A 1 117 ? -3.969 6.058 -12.963 1.00 58.38 117 ARG A CA 1
ATOM 913 C C . ARG A 1 117 ? -2.650 6.703 -12.545 1.00 58.38 117 ARG A C 1
ATOM 915 O O . ARG A 1 117 ? -2.465 7.892 -12.776 1.00 58.38 117 ARG A O 1
ATOM 922 N N . PHE A 1 118 ? -1.788 5.935 -11.893 1.00 58.03 118 PHE A N 1
ATOM 923 C CA . PHE A 1 118 ? -0.556 6.437 -11.282 1.00 58.03 118 PHE A CA 1
ATOM 924 C C . PHE A 1 118 ? 0.632 6.343 -12.240 1.00 58.03 118 PHE A C 1
ATOM 926 O O . PHE A 1 118 ? 1.332 5.348 -12.177 1.00 58.03 118 PHE A O 1
ATOM 933 N N . SER A 1 119 ? 0.804 7.302 -13.156 1.00 49.44 119 SER A N 1
ATOM 934 C CA . SER A 1 119 ? 1.860 7.290 -14.192 1.00 49.44 119 SER A CA 1
ATOM 935 C C . SER A 1 119 ? 3.266 6.970 -13.688 1.00 49.44 119 SER A C 1
ATOM 937 O O . SER A 1 119 ? 3.644 7.517 -12.630 1.00 49.44 119 SER A O 1
#